Protein 4WCG (pdb70)

Organism: Cyprinid herpesvirus 3 (NCBI:txid180230)

Structure (mmCIF, N/CA/C/O backbone):
data_4WCG
#
_entry.id   4WCG
#
_cell.length_a   44.821
_cell.length_b   44.821
_cell.length_c   140.082
_cell.angle_alpha   90.000
_cell.angle_beta   90.000
_cell.angle_gamma   120.000
#
_symmetry.space_group_name_H-M   'P 32 2 1'
#
loop_
_entity.id
_entity.type
_entity.pdbx_description
1 polymer ORF112
2 polymer "DNA (5'-D(P*CP*GP*CP*GP*CP*G)-3')"
3 non-polymer 'SULFATE ION'
4 water water
#
loop_
_atom_site.group_PDB
_atom_site.id
_atom_site.type_symbol
_atom_site.label_atom_id
_atom_site.label_alt_id
_atom_site.label_comp_id
_atom_site.label_asym_id
_atom_site.label_entity_id
_atom_site.label_seq_id
_atom_site.pdbx_PDB_ins_code
_atom_site.Cartn_x
_atom_site.Cartn_y
_atom_site.Cartn_z
_atom_site.occupancy
_atom_site.B_iso_or_equiv
_atom_site.au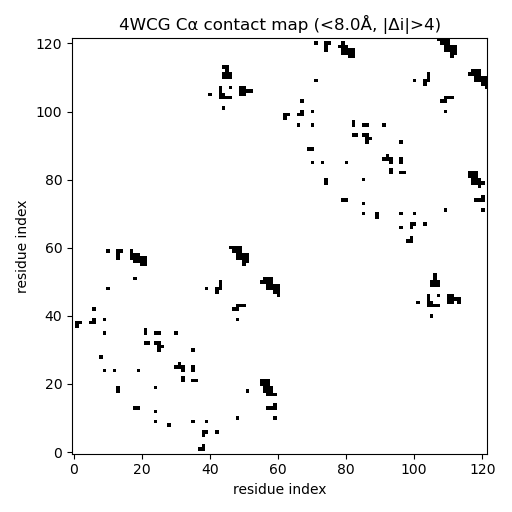th_seq_id
_atom_site.auth_comp_id
_atom_site.auth_asym_id
_atom_site.auth_atom_id
_atom_site.pdbx_PDB_model_num
ATOM 1 N N . PRO A 1 37 ? -6.847 0.897 0.025 1.00 50.19 217 PRO A N 1
ATOM 2 C CA . PRO A 1 37 ? -6.122 1.611 -1.031 1.00 49.14 217 PRO A CA 1
ATOM 3 C C . PRO A 1 37 ? -6.307 0.943 -2.393 1.00 47.81 217 PRO A C 1
ATOM 4 O O . PRO A 1 37 ? -6.981 -0.086 -2.484 1.00 45.01 217 PRO A O 1
ATOM 8 N N . ILE A 1 38 ? -5.724 1.531 -3.436 1.00 37.98 218 ILE A N 1
ATOM 9 C CA . ILE A 1 38 ? -5.714 0.916 -4.764 1.00 34.96 218 ILE A CA 1
ATOM 10 C C . ILE A 1 38 ? -4.305 0.461 -5.126 1.00 37.30 218 ILE A C 1
ATOM 11 O O . ILE A 1 38 ? -3.366 1.255 -5.123 1.00 40.77 218 ILE A O 1
ATOM 16 N N . SER A 1 39 ? -4.169 -0.826 -5.422 1.00 33.57 219 SER A N 1
ATOM 17 C CA . SER A 1 39 ? -2.904 -1.391 -5.870 1.00 36.24 219 SER A CA 1
ATOM 18 C C . SER A 1 39 ? -2.910 -1.572 -7.381 1.00 31.28 219 SER A C 1
ATOM 19 O O . SER A 1 39 ? -3.792 -2.239 -7.928 1.00 30.88 219 SER A O 1
ATOM 22 N N . GLU A 1 40 ? -1.928 -0.989 -8.064 1.00 33.65 220 GLU A N 1
ATOM 23 C CA . GLU A 1 40 ? -1.837 -1.186 -9.504 1.00 34.10 220 GLU A CA 1
ATOM 24 C C . GLU A 1 40 ? -1.489 -2.642 -9.798 1.00 32.13 220 GLU A C 1
ATOM 25 O O . GLU A 1 40 ? -1.919 -3.199 -10.807 1.00 32.71 220 GLU A O 1
ATOM 31 N N . GLU A 1 41 ? -0.725 -3.261 -8.902 1.00 35.13 221 GLU A N 1
ATOM 32 C CA . GLU A 1 41 ? -0.434 -4.684 -9.014 1.00 36.15 221 GLU A CA 1
ATOM 33 C C . GLU A 1 41 ? -1.727 -5.507 -9.011 1.00 37.67 221 GLU A C 1
ATOM 34 O O . GLU A 1 41 ? -1.878 -6.437 -9.801 1.00 33.84 221 GLU A O 1
ATOM 40 N N . MET A 1 42 ? -2.657 -5.156 -8.125 1.00 33.46 222 MET A N 1
ATOM 41 C CA . MET A 1 42 ? -3.959 -5.826 -8.078 1.00 31.21 222 MET A CA 1
ATOM 42 C C . MET A 1 42 ? -4.751 -5.578 -9.365 1.00 27.92 222 MET A C 1
ATOM 43 O O . MET A 1 42 ? -5.391 -6.484 -9.904 1.00 25.40 222 MET A O 1
ATOM 48 N N . ASN A 1 43 ? -4.699 -4.348 -9.861 1.00 26.07 223 ASN A N 1
ATOM 49 C CA . ASN A 1 43 ? -5.374 -4.017 -11.116 1.00 21.92 223 ASN A CA 1
ATOM 50 C C . ASN A 1 43 ? -4.939 -4.936 -12.246 1.00 26.89 223 ASN A C 1
ATOM 51 O O . ASN A 1 43 ? -5.760 -5.480 -12.978 1.00 24.63 223 ASN A O 1
ATOM 56 N N . LEU A 1 44 ? -3.630 -5.122 -12.374 1.00 27.36 224 LEU A N 1
ATOM 57 C CA . LEU A 1 44 ? -3.094 -5.945 -13.445 1.00 26.41 224 LEU A CA 1
ATOM 58 C C . LEU A 1 44 ? -3.525 -7.405 -13.310 1.00 25.72 224 LEU A C 1
ATOM 59 O O . LEU A 1 44 ? -3.798 -8.067 -14.306 1.00 26.72 224 LEU A O 1
ATOM 64 N N . LYS A 1 45 ? -3.608 -7.904 -12.082 1.00 28.47 225 LYS A N 1
ATOM 65 C CA . LYS A 1 45 ? -4.038 -9.282 -11.871 1.00 28.42 225 LYS A CA 1
ATOM 66 C C . LYS A 1 45 ? -5.509 -9.465 -12.267 1.00 24.14 225 LYS A C 1
ATOM 67 O O . LYS A 1 45 ? -5.892 -10.483 -12.838 1.00 26.71 225 LYS A O 1
ATOM 73 N N . ILE A 1 46 ? -6.330 -8.476 -11.945 1.00 23.89 226 ILE A N 1
ATOM 74 C CA . ILE A 1 46 ? -7.747 -8.530 -12.293 1.00 24.49 226 ILE A CA 1
ATOM 75 C C . ILE A 1 46 ? -7.929 -8.467 -13.811 1.00 25.57 226 ILE A C 1
ATOM 76 O O . ILE A 1 46 ? -8.715 -9.215 -14.388 1.00 25.17 226 ILE A O 1
ATOM 81 N N . LEU A 1 47 ? -7.181 -7.580 -14.456 1.00 22.80 227 LEU A N 1
ATOM 82 C CA . LEU A 1 47 ? -7.236 -7.45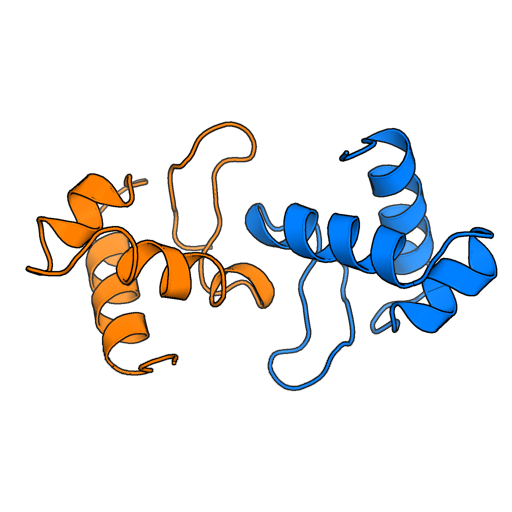9 -15.909 1.00 21.87 227 LEU A CA 1
ATOM 83 C C . LEU A 1 47 ? -6.801 -8.770 -16.555 1.00 27.16 227 LEU A C 1
ATOM 84 O O . LEU A 1 47 ? -7.347 -9.191 -17.581 1.00 27.52 227 LEU A O 1
ATOM 89 N N . ALA A 1 48 ? -5.807 -9.423 -15.963 1.00 25.77 228 ALA A N 1
ATOM 90 C CA . ALA A 1 48 ? -5.354 -10.683 -16.514 1.00 28.63 228 ALA A CA 1
ATOM 91 C C . ALA A 1 48 ? -6.428 -11.759 -16.437 1.00 27.63 228 ALA A C 1
ATOM 92 O O . ALA A 1 48 ? -6.588 -12.539 -17.371 1.00 30.45 228 ALA A O 1
ATOM 94 N N . TYR A 1 49 ? -7.148 -11.815 -15.318 1.00 25.96 229 TYR A N 1
ATOM 95 C CA . TYR A 1 49 ? -8.236 -12.774 -15.192 1.00 28.11 229 TYR A CA 1
ATOM 96 C C . TYR A 1 49 ? -9.279 -12.504 -16.277 1.00 26.83 229 TYR A C 1
ATOM 97 O O . TYR A 1 49 ? -9.738 -13.422 -16.953 1.00 28.50 229 TYR A O 1
ATOM 106 N N . LEU A 1 50 ? -9.635 -11.240 -16.455 1.00 26.98 230 LEU A N 1
ATOM 107 C CA . LEU A 1 50 ? -10.683 -10.885 -17.407 1.00 28.86 230 LEU A CA 1
ATOM 108 C C . LEU A 1 50 ? -10.290 -11.205 -18.839 1.00 30.18 230 LEU A C 1
ATOM 109 O O . LEU A 1 50 ? -11.146 -11.524 -19.668 1.00 33.49 230 LEU A O 1
ATOM 114 N N . GLY A 1 51 ? -8.990 -11.142 -19.118 1.00 31.50 231 GLY A N 1
ATOM 115 C CA . GLY A 1 51 ? -8.476 -11.476 -20.433 1.00 34.41 231 GLY A CA 1
ATOM 116 C C . GLY A 1 51 ? -8.680 -12.944 -20.736 1.00 35.92 231 GLY A C 1
ATOM 117 O O . GLY A 1 51 ? -8.665 -13.360 -21.896 1.00 47.70 231 GLY A O 1
ATOM 118 N N . THR A 1 52 ? -8.871 -13.733 -19.683 1.00 38.78 232 THR A N 1
ATOM 119 C CA . THR A 1 52 ? -9.053 -15.170 -19.815 1.00 45.87 232 THR A CA 1
ATOM 120 C C . THR A 1 52 ? -10.537 -15.542 -19.835 1.00 39.26 232 THR A C 1
ATOM 121 O O . THR A 1 52 ? -10.936 -16.519 -20.473 1.00 41.91 232 THR A O 1
ATOM 125 N N . LYS A 1 53 ? -11.345 -14.747 -19.151 1.00 35.06 233 LYS A N 1
ATOM 126 C CA . LYS A 1 53 ? -12.776 -14.999 -19.024 1.00 33.81 233 LYS A CA 1
ATOM 127 C C . LYS A 1 53 ? -13.578 -13.706 -18.984 1.00 34.26 233 LYS A C 1
ATOM 128 O O . LYS A 1 53 ? -13.708 -13.081 -17.931 1.00 41.90 233 LYS A O 1
ATOM 130 N N . GLN A 1 54 ? -14.113 -13.310 -20.134 1.00 36.56 234 GLN A N 1
ATOM 131 C CA . GLN A 1 54 ? -15.005 -12.152 -20.220 1.00 31.44 234 GLN A CA 1
ATOM 132 C C . GLN A 1 54 ? -16.308 -12.421 -19.488 1.00 27.91 234 GLN A C 1
ATOM 133 O O . GLN A 1 54 ? -16.784 -13.557 -19.446 1.00 33.85 234 GLN A O 1
ATOM 139 N N . GLY A 1 55 ? -16.901 -11.391 -18.906 1.00 25.32 235 GLY A N 1
ATOM 140 C CA . GLY A 1 55 ? -18.201 -11.562 -18.307 1.00 25.43 235 GLY A CA 1
ATOM 141 C C . GLY A 1 55 ? -18.130 -12.198 -16.925 1.00 31.37 235 GLY A C 1
ATOM 142 O O . GLY A 1 55 ? -19.030 -12.939 -16.530 1.00 34.52 235 GLY A O 1
ATOM 143 N N . ALA A 1 56 ? -17.072 -11.886 -16.182 1.00 26.02 236 ALA A N 1
ATOM 144 C CA . ALA A 1 56 ? -16.826 -12.527 -14.894 1.00 24.53 236 ALA A CA 1
ATOM 145 C C . ALA A 1 56 ? -17.459 -11.756 -13.745 1.00 23.27 236 ALA A C 1
ATOM 146 O O . ALA A 1 56 ? -17.653 -10.548 -13.822 1.00 22.53 236 ALA A O 1
ATOM 148 N N . LYS A 1 57 ? -17.778 -12.484 -12.678 1.00 25.07 237 LYS A N 1
ATOM 149 C CA . LYS A 1 57 ? -18.239 -11.859 -11.451 1.00 23.10 237 LYS A CA 1
ATOM 150 C C . LYS A 1 57 ? -17.089 -11.676 -10.474 1.00 23.78 237 LYS A C 1
ATOM 151 O O . LYS A 1 57 ? -16.133 -12.449 -10.486 1.00 24.72 237 LYS A O 1
ATOM 157 N N . ALA A 1 58 ? -17.189 -10.655 -9.626 1.00 21.60 238 ALA A N 1
ATOM 158 C CA . ALA A 1 58 ? -16.149 -10.377 -8.638 1.00 21.21 238 ALA A CA 1
ATOM 159 C C . ALA A 1 58 ? -15.862 -11.558 -7.712 1.00 26.31 238 ALA A C 1
ATOM 160 O O . ALA A 1 58 ? -14.705 -11.781 -7.339 1.00 24.33 238 ALA A O 1
ATOM 162 N N . VAL A 1 59 ? -16.896 -12.299 -7.322 1.00 23.41 239 VAL A N 1
ATOM 163 C CA . VAL A 1 59 ? -16.688 -13.402 -6.381 1.00 25.62 239 VAL A CA 1
ATOM 164 C C . VAL A 1 59 ? -15.742 -14.432 -6.982 1.00 30.09 239 VAL A C 1
ATOM 165 O O . VAL A 1 59 ? -14.952 -15.051 -6.271 1.00 30.40 239 VAL A O 1
ATOM 169 N N . HIS A 1 60 ? -15.795 -14.598 -8.297 1.00 26.54 240 HIS A N 1
ATOM 170 C CA . HIS A 1 60 ? -14.978 -15.612 -8.945 1.00 28.64 240 HIS A CA 1
ATOM 171 C C . HIS A 1 60 ? -13.562 -15.106 -9.163 1.00 27.14 240 HIS A C 1
ATOM 172 O O . HIS A 1 60 ? -12.598 -15.857 -9.025 1.00 30.66 240 HIS A O 1
ATOM 179 N N . ILE A 1 61 ? -13.432 -13.820 -9.463 1.00 24.93 241 ILE A N 1
ATOM 180 C CA . ILE A 1 61 ? -12.112 -13.217 -9.546 1.00 25.74 241 ILE A CA 1
ATOM 181 C C . ILE A 1 61 ? -11.414 -13.276 -8.186 1.00 25.10 241 ILE A C 1
ATOM 182 O O . ILE A 1 61 ? -10.246 -13.652 -8.086 1.00 26.15 241 ILE A O 1
ATOM 187 N N . ALA A 1 62 ? -12.140 -12.921 -7.131 1.00 24.64 242 ALA A N 1
ATOM 188 C CA . ALA A 1 62 ? -11.606 -12.971 -5.777 1.00 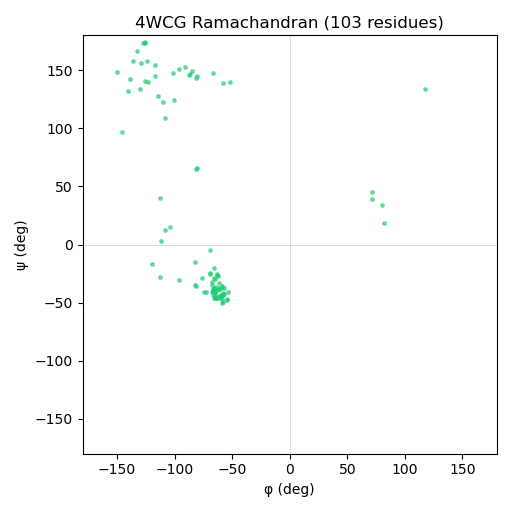25.39 242 ALA A CA 1
ATOM 189 C C . ALA A 1 62 ? -11.147 -14.379 -5.380 1.00 27.81 242 ALA A C 1
ATOM 190 O O . ALA A 1 62 ? -10.076 -14.549 -4.784 1.00 31.32 242 ALA A O 1
ATOM 192 N N . GLN A 1 63 ? -11.950 -15.389 -5.706 1.00 28.43 243 GLN A N 1
ATOM 193 C CA . GLN A 1 63 ? -11.586 -16.761 -5.395 1.00 30.76 243 GLN A CA 1
ATOM 194 C C . GLN A 1 63 ? -10.273 -17.121 -6.076 1.00 31.46 243 GLN A C 1
ATOM 195 O O . GLN A 1 63 ? -9.397 -17.726 -5.465 1.00 33.00 243 GLN A O 1
ATOM 201 N N . SER A 1 64 ? -10.135 -16.731 -7.338 1.00 30.64 244 SER A N 1
ATOM 202 C CA . SER A 1 64 ? -8.960 -17.101 -8.118 1.00 31.89 244 SER A CA 1
ATOM 203 C C . SER A 1 64 ? -7.700 -16.431 -7.589 1.00 31.59 244 SER A C 1
ATOM 204 O O . SER A 1 64 ? -6.640 -17.059 -7.520 1.00 33.39 244 SER A O 1
ATOM 207 N N . LEU A 1 65 ? -7.813 -15.160 -7.216 1.00 32.73 245 LEU A N 1
ATOM 208 C CA . LEU A 1 65 ? -6.652 -14.397 -6.761 1.00 33.14 245 LEU A CA 1
ATOM 209 C C . LEU A 1 65 ? -6.305 -14.643 -5.298 1.00 33.90 245 LEU A C 1
ATOM 210 O O . LEU A 1 65 ? -5.211 -14.295 -4.858 1.00 36.70 245 LEU A O 1
ATOM 215 N N . GLY A 1 66 ? -7.231 -15.232 -4.547 1.00 32.88 246 GLY A N 1
ATOM 216 C CA . GLY A 1 66 ? -7.081 -15.317 -3.103 1.00 35.43 246 GLY A CA 1
ATOM 217 C C . GLY A 1 66 ? -7.263 -13.948 -2.458 1.00 33.47 246 GLY A C 1
ATOM 218 O O . GLY A 1 66 ? -6.489 -13.534 -1.593 1.00 36.77 246 GLY A O 1
ATOM 219 N N . ALA A 1 67 ? -8.294 -13.227 -2.878 1.00 32.73 247 ALA A N 1
ATOM 220 C CA . ALA A 1 67 ? -8.557 -11.911 -2.319 1.00 30.51 247 ALA A CA 1
ATOM 221 C C . ALA A 1 67 ? -9.987 -11.831 -1.795 1.00 29.01 247 ALA A C 1
ATOM 222 O O . ALA A 1 67 ? -10.774 -12.761 -1.959 1.00 35.01 247 ALA A O 1
ATOM 224 N N . GLN A 1 68 ? -10.306 -10.722 -1.149 1.00 27.36 248 GLN A N 1
ATOM 225 C CA . GLN A 1 68 ? -11.666 -10.462 -0.708 1.00 27.59 248 GLN A CA 1
ATOM 226 C C . GLN A 1 68 ? -12.488 -9.931 -1.860 1.00 29.05 248 GLN A C 1
ATOM 227 O O . GLN A 1 68 ? -11.989 -9.172 -2.687 1.00 24.51 248 GLN A O 1
ATOM 233 N N . ARG A 1 69 ? -13.749 -10.330 -1.900 1.00 29.10 249 ARG A N 1
ATOM 234 C CA . ARG A 1 69 ? -14.691 -9.795 -2.878 1.00 25.07 249 ARG A CA 1
ATOM 235 C C . ARG A 1 69 ? -14.740 -8.264 -2.841 1.00 22.91 249 ARG A C 1
ATOM 236 O O . ARG A 1 69 ? -14.767 -7.611 -3.881 1.00 22.35 249 ARG A O 1
ATOM 244 N N . SER A 1 70 ? -14.722 -7.695 -1.638 1.00 24.09 250 SER A N 1
ATOM 245 C CA . SER A 1 70 ? -14.802 -6.235 -1.525 1.00 22.89 250 SER A CA 1
ATOM 246 C C . SER A 1 70 ? -13.568 -5.566 -2.139 1.00 21.86 250 SER A C 1
ATOM 247 O O . SER A 1 70 ? -13.685 -4.523 -2.769 1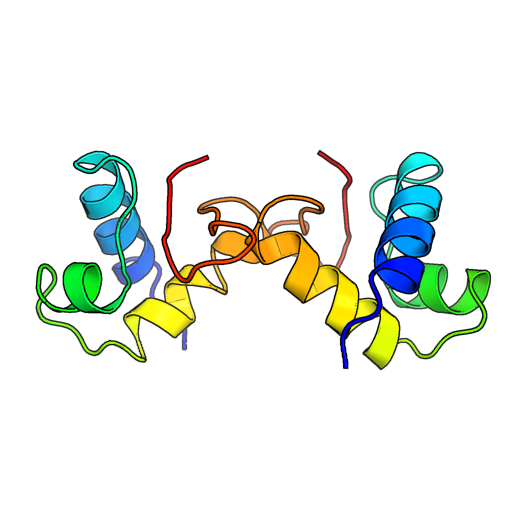.00 21.69 250 SER A O 1
ATOM 250 N N . GLU A 1 71 ? -12.391 -6.167 -1.950 1.00 23.32 251 GLU A N 1
ATOM 251 C CA . GLU A 1 71 ? -11.166 -5.620 -2.525 1.00 23.18 251 GLU A CA 1
ATOM 252 C C . GLU A 1 71 ? -11.186 -5.670 -4.042 1.00 23.31 251 GLU A C 1
ATOM 253 O O . GLU A 1 71 ? -10.843 -4.704 -4.714 1.00 21.34 251 GLU A O 1
ATOM 259 N N . VAL A 1 72 ? -11.592 -6.811 -4.584 1.00 23.70 252 VAL A N 1
ATOM 260 C CA . VAL A 1 72 ? -11.711 -6.935 -6.027 1.00 19.59 252 VAL A CA 1
ATOM 261 C C . VAL A 1 72 ? -12.710 -5.903 -6.582 1.00 20.60 252 VAL A C 1
ATOM 262 O O . VAL A 1 72 ? -12.431 -5.227 -7.584 1.00 18.77 252 VAL A O 1
ATOM 266 N N . ASN A 1 73 ? -13.852 -5.743 -5.926 1.00 17.62 253 ASN A N 1
ATOM 267 C CA . ASN A 1 73 ? -14.837 -4.779 -6.407 1.00 16.32 253 ASN A CA 1
ATOM 268 C C . ASN A 1 73 ? -14.306 -3.353 -6.294 1.00 18.12 253 ASN A C 1
ATOM 269 O O . ASN A 1 73 ? -14.576 -2.532 -7.169 1.00 19.07 253 ASN A O 1
ATOM 274 N N . ARG A 1 74 ? -13.558 -3.041 -5.234 1.00 16.77 254 ARG A N 1
ATOM 275 C CA . ARG A 1 74 ? -13.014 -1.691 -5.114 1.00 17.67 254 ARG A CA 1
ATOM 276 C C . ARG A 1 74 ? -12.147 -1.388 -6.340 1.00 20.01 254 ARG A C 1
ATOM 277 O O . ARG A 1 74 ? -12.219 -0.283 -6.925 1.00 20.70 254 ARG A O 1
ATOM 285 N N . HIS A 1 75 ? -11.336 -2.367 -6.730 1.00 18.73 255 HIS A N 1
ATOM 286 C CA . HIS A 1 75 ? -10.449 -2.153 -7.870 1.00 18.65 255 HIS A CA 1
ATOM 287 C C . HIS A 1 75 ? -11.205 -2.144 -9.205 1.00 19.25 255 HIS A C 1
ATOM 288 O O . HIS A 1 75 ? -10.908 -1.317 -10.070 1.00 19.09 255 HIS A O 1
ATOM 295 N N . LEU A 1 76 ? -12.181 -3.038 -9.377 1.00 17.81 256 LEU A N 1
ATOM 296 C CA . LEU A 1 76 ? -12.984 -3.054 -10.609 1.00 16.26 256 LEU A CA 1
ATOM 297 C C . LEU A 1 76 ? -13.674 -1.718 -10.832 1.00 17.52 256 LEU A C 1
ATOM 298 O O . LEU A 1 76 ? -13.625 -1.136 -11.924 1.00 18.09 256 LEU A O 1
ATOM 303 N N . TYR A 1 77 ? -14.340 -1.217 -9.798 1.00 16.96 257 TYR A N 1
ATOM 304 C CA . TYR A 1 77 ? -15.068 0.027 -9.974 1.00 17.21 257 TYR A CA 1
ATOM 305 C C . TYR A 1 77 ? -14.129 1.204 -10.244 1.00 19.06 257 TYR A C 1
ATOM 306 O O . TYR A 1 77 ? -14.444 2.064 -11.057 1.00 19.94 257 TYR A O 1
ATOM 315 N N . ARG A 1 78 ? -12.976 1.260 -9.585 1.00 17.83 258 ARG A N 1
ATOM 316 C CA . ARG A 1 78 ? -12.068 2.351 -9.902 1.00 18.88 258 ARG A CA 1
ATOM 317 C C . ARG A 1 78 ? -11.513 2.229 -11.328 1.00 19.99 258 ARG A C 1
ATOM 318 O O . ARG A 1 78 ? -11.371 3.246 -12.017 1.00 21.26 258 ARG A O 1
ATOM 326 N N . MET A 1 79 ? -11.216 1.003 -11.775 1.00 19.67 259 MET A N 1
ATOM 327 C CA . MET A 1 79 ? -10.755 0.819 -13.166 1.00 19.13 259 MET A CA 1
ATOM 328 C C . MET A 1 79 ? -11.839 1.170 -14.178 1.00 19.97 259 MET A C 1
ATOM 329 O O . MET A 1 79 ? -11.531 1.595 -15.301 1.00 23.35 259 MET A O 1
ATOM 334 N N . SER A 1 80 ? -13.101 1.007 -13.800 1.00 18.73 260 SER A N 1
ATOM 335 C CA . SER A 1 80 ? -14.175 1.295 -14.735 1.00 17.99 260 SER A CA 1
ATOM 336 C C . SER A 1 80 ? -14.265 2.805 -15.000 1.00 19.54 260 SER A C 1
ATOM 337 O O . SER A 1 80 ? -14.746 3.225 -16.047 1.00 20.52 260 SER A O 1
ATOM 340 N N . GLU A 1 81 ? -13.802 3.635 -14.064 1.00 19.00 261 GLU A N 1
ATOM 341 C CA . GLU A 1 81 ? -13.871 5.081 -14.240 1.00 21.76 261 GLU A CA 1
ATOM 342 C C . GLU A 1 81 ? -13.131 5.540 -15.483 1.00 23.03 261 GLU A C 1
ATOM 343 O O . GLU A 1 81 ? -13.631 6.384 -16.212 1.00 24.15 261 GLU A O 1
ATOM 349 N N . ASP A 1 82 ? -11.937 4.987 -15.717 1.00 23.00 262 ASP A N 1
ATOM 350 C CA . ASP A 1 82 ? -11.162 5.406 -16.878 1.00 26.93 262 ASP A CA 1
ATOM 351 C C . ASP A 1 82 ? -11.198 4.383 -17.997 1.00 26.47 262 ASP A C 1
ATOM 352 O O . ASP A 1 82 ? -10.402 4.455 -18.934 1.00 32.98 262 ASP A O 1
ATOM 357 N N . GLY A 1 83 ? -12.130 3.443 -17.911 1.00 23.15 263 GLY A N 1
ATOM 358 C CA . GLY A 1 83 ? -12.406 2.547 -19.024 1.00 23.02 263 GLY A CA 1
ATOM 359 C C . GLY A 1 83 ? -11.494 1.347 -19.186 1.00 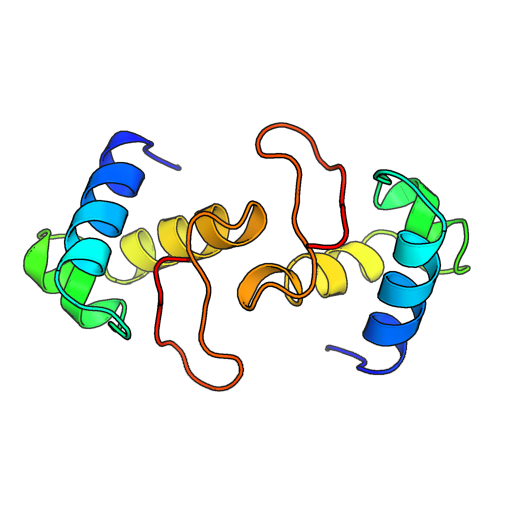24.41 263 GLY A C 1
ATOM 360 O O . GLY A 1 83 ? -11.460 0.731 -20.256 1.00 28.47 263 GLY A O 1
ATOM 361 N N . ARG A 1 84 ? -10.769 0.990 -18.133 1.00 20.77 264 ARG A N 1
ATOM 362 C CA . ARG A 1 84 ? -9.909 -0.194 -18.198 1.00 20.45 264 ARG A CA 1
ATOM 363 C C . ARG A 1 84 ? -10.702 -1.496 -18.095 1.00 20.28 264 ARG A C 1
ATOM 364 O O . ARG A 1 84 ? -10.265 -2.544 -18.585 1.00 23.61 264 ARG A O 1
ATOM 372 N N . VAL A 1 85 ? -11.835 -1.431 -17.395 1.00 19.87 265 VAL A N 1
ATOM 373 C CA . VAL A 1 85 ? -12.832 -2.497 -17.394 1.00 18.52 265 VAL A CA 1
ATOM 374 C C . VAL A 1 85 ? -14.195 -1.850 -17.619 1.00 19.67 265 VAL A C 1
ATOM 375 O O . VAL A 1 85 ? -14.349 -0.625 -17.497 1.00 20.87 265 VAL A O 1
ATOM 379 N N . ARG A 1 86 ? -15.192 -2.665 -17.922 1.00 20.61 266 ARG A N 1
ATOM 380 C CA . ARG A 1 86 ? -16.532 -2.157 -18.155 1.00 21.00 266 ARG A CA 1
ATOM 381 C C . ARG A 1 86 ? -17.535 -3.120 -17.543 1.00 21.21 266 ARG A C 1
ATOM 382 O O . ARG A 1 86 ? -17.449 -4.339 -17.758 1.00 21.83 266 ARG A O 1
ATOM 390 N N . LYS A 1 87 ? -18.488 -2.586 -16.791 1.00 19.75 267 LYS A N 1
ATOM 391 C CA . LYS A 1 87 ? -19.527 -3.403 -16.194 1.00 19.58 267 LYS A CA 1
ATOM 392 C C . LYS A 1 87 ? -20.685 -3.574 -17.166 1.00 22.94 267 LYS A C 1
ATOM 393 O O . LYS A 1 87 ? -20.983 -2.670 -17.947 1.00 23.73 267 LYS A O 1
ATOM 399 N N . HIS A 1 88 ? -21.327 -4.737 -17.114 1.00 19.44 268 HIS A N 1
ATOM 400 C CA . HIS A 1 88 ? -22.630 -4.951 -17.724 1.00 20.04 268 HIS A CA 1
ATOM 401 C C . HIS A 1 88 ? -23.624 -3.885 -17.276 1.00 24.05 268 HIS A C 1
ATOM 402 O O . HIS A 1 88 ? -23.647 -3.513 -16.112 1.00 24.92 268 HIS A O 1
ATOM 409 N N . PRO A 1 89 ? -24.456 -3.399 -18.201 1.00 27.33 269 PRO A N 1
ATOM 410 C CA . PRO A 1 89 ? -25.359 -2.301 -17.832 1.00 28.18 269 PRO A CA 1
ATOM 411 C C . PRO A 1 89 ? -26.377 -2.654 -16.735 1.00 33.25 269 PRO A C 1
ATOM 412 O O . PRO A 1 89 ? -26.814 -1.748 -16.020 1.00 36.46 269 PRO A O 1
ATOM 416 N N . GLN A 1 90 ? -26.730 -3.929 -16.581 1.00 25.70 270 GLN A N 1
ATOM 417 C CA . GLN A 1 90 ? -27.769 -4.338 -15.628 1.00 28.88 270 GLN A CA 1
ATOM 418 C C . GLN A 1 90 ? -27.291 -5.297 -14.527 1.00 34.67 270 GLN A C 1
ATOM 419 O O . GLN A 1 90 ? -27.974 -5.480 -13.522 1.00 40.33 270 GLN A O 1
ATOM 421 N N . HIS A 1 91 ? -26.139 -5.925 -14.725 1.00 27.55 271 HIS A N 1
ATOM 422 C CA . HIS A 1 91 ? -25.680 -6.989 -13.822 1.00 26.78 271 HIS A CA 1
ATOM 423 C C . HIS A 1 91 ? -24.259 -6.732 -13.364 1.00 22.13 271 HIS A C 1
ATOM 424 O O . HIS A 1 91 ? -23.524 -6.031 -14.038 1.00 22.46 271 HIS A O 1
ATOM 431 N N . PRO A 1 92 ? -23.863 -7.301 -12.211 1.00 22.38 272 PRO A N 1
ATOM 432 C CA . PRO A 1 92 ? -22.488 -7.163 -11.724 1.00 22.35 272 PRO A CA 1
ATOM 433 C C . PRO A 1 92 ? -21.578 -8.165 -12.414 1.00 21.18 272 PRO A C 1
ATOM 434 O O . PRO A 1 92 ? -21.012 -9.074 -11.805 1.00 22.59 272 PRO A O 1
ATOM 438 N N . VAL A 1 93 ? -21.449 -7.970 -13.715 1.00 19.30 273 VAL A N 1
ATOM 439 C CA . VAL A 1 93 ? -20.630 -8.823 -14.564 1.00 21.96 273 VAL A CA 1
ATOM 440 C C . VAL A 1 93 ? -19.659 -7.910 -15.315 1.00 20.81 273 VAL A C 1
ATOM 441 O O . VAL A 1 93 ? -20.038 -6.807 -15.716 1.00 21.46 273 VAL A O 1
ATOM 445 N N . TRP A 1 94 ? -18.411 -8.342 -15.489 1.00 18.88 274 TRP A N 1
ATOM 446 C CA . TRP A 1 94 ? -17.345 -7.434 -15.922 1.00 19.18 274 TRP A CA 1
ATOM 447 C C . TRP A 1 94 ? -16.652 -7.881 -17.205 1.00 21.09 274 TRP A C 1
ATOM 448 O O . TRP A 1 94 ? -16.366 -9.073 -17.418 1.00 19.67 274 TRP A O 1
ATOM 459 N N . TYR A 1 95 ? -16.371 -6.890 -18.044 1.00 20.15 275 TYR A N 1
ATOM 460 C CA . TYR A 1 95 ? -15.744 -7.106 -19.331 1.00 19.09 275 TYR A CA 1
ATOM 461 C C . TYR A 1 95 ? -14.464 -6.306 -19.483 1.00 18.94 275 TYR A C 1
ATOM 462 O O . TYR A 1 95 ? -14.260 -5.274 -18.853 1.00 18.99 275 TYR A O 1
ATOM 471 N N . LEU A 1 96 ? -13.629 -6.780 -20.390 1.00 24.04 276 LEU A N 1
ATOM 472 C CA . LEU A 1 96 ? -12.403 -6.102 -20.736 1.00 25.75 276 LEU A CA 1
ATOM 473 C C . LEU A 1 96 ? -12.557 -5.495 -22.127 1.00 32.61 276 LEU A C 1
ATOM 474 O O . LEU A 1 96 ? -12.590 -6.242 -23.104 1.00 37.13 276 LEU A O 1
ATOM 479 N N . PRO A 1 97 ? -12.653 -4.156 -22.228 1.00 26.00 277 PRO A N 1
ATOM 480 C CA . PRO A 1 97 ? -12.780 -3.489 -23.538 1.00 33.97 277 PRO A CA 1
ATOM 481 C C . PRO A 1 97 ? -11.585 -3.749 -24.450 1.00 35.29 277 PRO A C 1
ATOM 482 O O . PRO A 1 97 ? -10.486 -3.868 -23.907 1.00 37.00 277 PRO A O 1
ATOM 486 N N . PRO B 1 37 ? -30.423 9.236 -5.481 1.00 44.29 217 PRO B N 1
ATOM 487 C CA . PRO B 1 37 ? -30.779 8.329 -6.578 1.00 41.22 217 PRO B CA 1
ATOM 488 C C . PRO B 1 37 ? -30.185 8.764 -7.914 1.00 38.22 217 PRO B C 1
ATOM 489 O O . PRO B 1 37 ? -29.424 9.737 -7.974 1.00 35.32 217 PRO B O 1
ATOM 493 N N . ILE B 1 38 ? -30.533 8.044 -8.977 1.00 31.05 218 ILE B N 1
ATOM 494 C CA . ILE B 1 38 ? -30.032 8.370 -10.302 1.00 28.72 218 ILE B CA 1
ATOM 495 C C . ILE B 1 38 ? -31.186 8.804 -11.186 1.00 29.45 218 ILE B C 1
ATOM 496 O O . ILE B 1 38 ? -32.212 8.121 -11.268 1.00 32.03 218 ILE B O 1
ATOM 501 N N . SER B 1 39 ? -31.022 9.964 -11.809 1.00 23.95 219 SER B N 1
ATOM 502 C CA . SER B 1 39 ? -31.985 10.490 -12.765 1.00 23.43 219 SER B CA 1
ATOM 503 C C . SER B 1 39 ? -31.456 10.237 -14.166 1.00 24.87 219 SER B C 1
ATOM 504 O O . SER B 1 39 ? -30.363 10.700 -14.518 1.00 23.53 219 SER B O 1
ATOM 507 N N A GLU B 1 40 ? -32.216 9.505 -14.973 0.46 23.75 220 GLU B N 1
ATOM 508 N N B GLU B 1 40 ? -32.212 9.506 -14.975 0.54 23.68 220 GLU B N 1
ATOM 509 C CA A GLU B 1 40 ? -31.802 9.281 -16.354 0.46 24.02 220 GLU B CA 1
ATOM 510 C CA B GLU B 1 40 ? -31.779 9.293 -16.350 0.54 23.16 220 GLU B CA 1
ATOM 511 C C A GLU B 1 40 ? -31.851 10.583 -17.146 0.46 25.17 220 GLU B C 1
ATOM 512 C C B GLU B 1 40 ? -31.802 10.615 -17.107 0.54 24.56 220 GLU B C 1
ATOM 513 O O A GLU B 1 40 ? -31.111 10.753 -18.118 0.46 25.63 220 GLU B O 1
ATOM 514 O O B GLU B 1 40 ? -30.991 10.839 -18.007 0.54 22.97 220 GLU B O 1
ATOM 525 N N . GLU B 1 41 ? -32.714 11.505 -16.735 1.00 26.29 221 GLU B N 1
ATOM 526 C CA . GLU B 1 41 ? -32.767 12.803 -17.388 1.00 23.66 221 GLU B CA 1
ATOM 527 C C . GLU B 1 41 ? -31.504 13.608 -17.063 1.00 26.46 221 GLU B C 1
ATOM 528 O O . GLU B 1 41 ? -30.974 14.313 -17.924 1.00 24.92 221 GLU B O 1
ATOM 534 N N . MET B 1 42 ? -30.991 13.477 -15.839 1.00 23.37 222 MET B N 1
ATOM 535 C CA . MET B 1 42 ? -29.737 14.139 -15.490 1.00 21.06 222 MET B CA 1
ATOM 536 C C . MET B 1 42 ? -28.601 13.528 -16.294 1.00 21.34 222 MET B C 1
ATOM 537 O O . MET B 1 42 ? -27.718 14.238 -16.785 1.00 21.02 222 MET B O 1
ATOM 542 N N . ASN B 1 43 ? -28.624 12.208 -16.453 1.00 20.47 223 ASN B N 1
ATOM 543 C CA . ASN B 1 43 ? -27.615 11.553 -17.287 1.00 21.00 223 ASN B CA 1
ATOM 544 C C . ASN B 1 43 ? -27.592 12.169 -18.675 1.00 20.23 223 ASN B C 1
ATOM 545 O O . ASN B 1 43 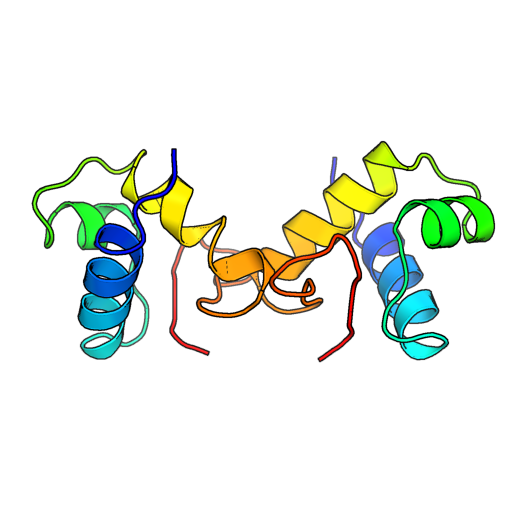? -26.532 12.483 -19.216 1.00 20.57 223 ASN B O 1
ATOM 550 N N . LEU B 1 44 ? -28.768 12.352 -19.261 1.00 20.12 224 LEU B N 1
ATOM 551 C CA . LEU B 1 44 ? -28.830 12.878 -20.622 1.00 19.84 224 LEU B CA 1
ATOM 552 C C . LEU B 1 44 ? -28.366 14.335 -20.705 1.00 22.53 224 LEU B C 1
ATOM 553 O O . LEU B 1 44 ? -27.748 14.732 -21.698 1.00 23.17 224 LEU B O 1
ATOM 558 N N . LYS B 1 45 ? -28.636 15.138 -19.678 1.00 20.82 225 LYS B N 1
ATOM 559 C CA . LYS B 1 45 ? -28.156 16.527 -19.679 1.00 20.16 225 LYS B CA 1
ATOM 560 C C . LYS B 1 45 ? -26.625 16.565 -19.634 1.00 19.45 225 LYS B C 1
ATOM 561 O O . LYS B 1 45 ? -25.981 17.350 -20.335 1.00 22.99 225 LYS B O 1
ATOM 567 N N . ILE B 1 46 ? -26.044 15.709 -18.808 1.00 18.43 226 ILE B N 1
ATOM 568 C CA . ILE B 1 46 ? -24.594 15.620 -18.718 1.00 18.64 226 ILE B CA 1
ATOM 569 C C . ILE B 1 46 ? -23.981 15.133 -20.039 1.00 20.23 226 ILE B C 1
ATOM 570 O O . ILE B 1 46 ? -23.003 15.700 -20.529 1.00 21.25 226 ILE B O 1
ATOM 575 N N . LEU B 1 47 ? -24.549 14.089 -20.634 1.00 18.94 227 LEU B N 1
ATOM 576 C CA . LEU B 1 47 ? -24.033 13.622 -21.919 1.00 20.11 227 LEU B CA 1
ATOM 577 C C . LEU B 1 47 ? -24.119 14.697 -23.003 1.00 21.93 227 LEU B C 1
ATOM 578 O O . LEU B 1 47 ? -23.220 14.818 -23.855 1.00 23.18 227 LEU B O 1
ATOM 583 N N . ALA B 1 48 ? -25.202 15.466 -22.999 1.00 21.75 228 ALA B N 1
ATOM 584 C CA . ALA B 1 48 ? -25.357 16.512 -23.999 1.00 23.40 228 ALA B CA 1
ATOM 585 C C . ALA B 1 48 ? -24.288 17.588 -23.817 1.00 23.27 228 ALA B C 1
ATOM 586 O O . ALA B 1 48 ? -23.737 18.095 -24.793 1.00 23.05 228 ALA B O 1
ATOM 588 N N . TYR B 1 49 ? -23.996 17.933 -22.568 1.00 23.89 229 TYR B N 1
ATOM 589 C CA . TYR B 1 49 ? -22.971 18.938 -22.296 1.00 23.11 229 TYR B CA 1
ATOM 590 C C . TYR B 1 49 ? -21.598 18.443 -22.741 1.00 23.01 229 TYR B C 1
ATOM 591 O O . TYR B 1 49 ? -20.843 19.164 -23.389 1.00 24.13 229 TYR B O 1
ATOM 600 N N . LEU B 1 50 ? -21.270 17.207 -22.393 1.00 21.40 230 LEU B N 1
ATOM 601 C CA . LEU B 1 50 ? -19.977 16.645 -22.769 1.00 21.32 230 LEU B CA 1
ATOM 602 C C . LEU B 1 50 ? -19.822 16.562 -24.279 1.00 24.57 230 LEU B C 1
ATOM 603 O O . LEU B 1 50 ? -18.707 16.610 -24.796 1.00 27.29 230 LEU B O 1
ATOM 608 N N . GLY B 1 51 ? -20.945 16.452 -24.980 1.00 24.25 231 GLY B N 1
ATOM 609 C CA . GLY B 1 51 ? -20.959 16.457 -26.431 1.00 27.05 231 GLY B CA 1
ATOM 610 C C . GLY B 1 51 ? -20.616 17.800 -27.055 1.00 29.26 231 GLY B C 1
ATOM 611 O O . GLY B 1 51 ? -20.513 17.908 -28.279 1.00 34.84 231 GLY B O 1
ATOM 612 N N . THR B 1 52 ? -20.436 18.825 -26.225 1.00 29.97 232 THR B N 1
ATOM 613 C CA . THR B 1 52 ? -20.027 20.135 -26.725 1.00 31.66 232 THR B CA 1
ATOM 614 C C . THR B 1 52 ? -18.611 20.522 -26.288 1.00 30.67 232 THR B C 1
ATOM 615 O O . THR B 1 52 ? -18.143 21.618 -26.613 1.00 35.88 232 THR B O 1
ATOM 619 N N . LYS B 1 53 ? -17.926 19.628 -25.579 1.00 29.60 233 LYS B N 1
ATOM 620 C CA . LYS B 1 53 ? -16.598 19.929 -25.033 1.00 29.14 233 LYS B CA 1
ATOM 621 C C . LYS B 1 53 ? -15.559 18.880 -25.424 1.00 30.67 233 LYS B C 1
ATOM 622 O O . LYS B 1 53 ? -15.896 17.852 -26.012 1.00 35.91 233 LYS B O 1
ATOM 628 N N . GLN B 1 54 ? -14.296 19.144 -25.092 1.00 27.19 234 GLN B N 1
ATOM 629 C CA . GLN B 1 54 ? -13.223 18.165 -25.287 1.00 33.53 234 GLN B CA 1
ATOM 630 C C . GLN B 1 54 ? -12.661 17.657 -23.968 1.00 42.22 234 GLN B C 1
ATOM 631 O O . GLN B 1 54 ? -11.455 17.465 -23.838 1.00 55.45 234 GLN B O 1
ATOM 637 N N . GLY B 1 55 ? -13.530 17.434 -22.999 1.00 34.83 235 GLY B N 1
ATOM 638 C CA . GLY B 1 55 ? -13.093 17.111 -21.647 1.00 27.04 235 GLY B CA 1
ATOM 639 C C . GLY B 1 55 ? -13.591 18.237 -20.758 1.00 26.94 235 GLY B C 1
ATOM 640 O O . GLY B 1 55 ? -13.473 19.412 -21.121 1.00 30.26 235 GLY B O 1
ATOM 641 N N . ALA B 1 56 ? -14.176 17.889 -19.614 1.00 21.21 236 ALA B N 1
ATOM 642 C CA . ALA B 1 56 ? -14.717 18.898 -18.702 1.00 20.17 236 ALA B CA 1
ATOM 643 C C . ALA B 1 56 ? -14.652 18.433 -17.261 1.00 22.99 236 ALA B C 1
ATOM 644 O O . ALA B 1 56 ? -14.791 17.253 -16.979 1.00 21.97 236 ALA B O 1
ATOM 646 N N . LYS B 1 57 ? -14.476 19.389 -16.357 1.00 22.47 237 LYS B N 1
ATOM 647 C CA . LYS B 1 57 ? -14.521 19.127 -14.917 1.00 21.87 237 LYS B CA 1
ATOM 648 C C . LYS B 1 57 ? -15.950 19.169 -14.403 1.00 22.27 237 LYS B C 1
ATOM 649 O O . LYS B 1 57 ? -16.777 19.903 -14.931 1.00 23.10 237 LYS B O 1
ATOM 655 N N . ALA B 1 58 ? -16.254 18.390 -13.365 1.00 21.45 238 ALA B N 1
ATOM 656 C CA . ALA B 1 58 ? -17.613 18.360 -12.823 1.00 22.44 238 ALA B CA 1
ATOM 657 C C . ALA B 1 58 ? -18.071 19.730 -12.356 1.00 27.81 238 ALA B C 1
ATOM 658 O O . ALA B 1 58 ? -19.251 20.058 -12.484 1.00 26.02 238 ALA B O 1
ATOM 660 N N . VAL B 1 59 ? -17.159 20.524 -11.797 1.00 24.13 239 VAL B N 1
ATOM 661 C CA . VAL B 1 59 ? -17.540 21.846 -11.316 1.00 25.84 239 VAL B CA 1
ATOM 662 C C . VAL B 1 59 ? -18.111 22.669 -12.479 1.00 28.74 239 VAL B C 1
ATOM 663 O O . VAL B 1 59 ? -19.085 23.391 -12.300 1.00 30.99 239 VAL B O 1
ATOM 667 N N . HIS B 1 60 ? -17.559 22.502 -13.680 1.00 26.04 240 HIS B N 1
ATOM 668 C CA . HIS B 1 60 ? -18.035 23.285 -14.821 1.00 29.09 240 HIS B CA 1
ATOM 669 C C . HIS B 1 60 ? -19.288 22.679 -15.450 1.00 23.84 240 HIS B C 1
ATOM 670 O O . HIS B 1 60 ? -20.153 23.399 -15.957 1.00 26.16 240 HIS B O 1
ATOM 677 N N . ILE B 1 61 ? -19.372 21.356 -15.445 1.00 22.78 241 ILE B N 1
ATOM 678 C CA . ILE B 1 61 ? -20.611 20.697 -15.855 1.00 22.71 241 ILE B CA 1
ATOM 679 C C . ILE B 1 61 ? -21.750 21.162 -14.947 1.00 21.48 241 ILE B C 1
ATOM 680 O O . ILE B 1 61 ? -22.813 21.533 -15.419 1.00 22.41 241 ILE B O 1
ATOM 685 N N . ALA B 1 62 ? -21.506 21.158 -13.635 1.00 21.77 242 ALA B N 1
ATOM 686 C CA . ALA B 1 62 ? -22.528 21.566 -12.676 1.00 25.84 242 ALA B CA 1
ATOM 687 C C . ALA B 1 62 ? -22.950 23.015 -12.881 1.00 25.22 242 ALA B C 1
ATOM 688 O O . ALA B 1 62 ? -24.145 23.336 -12.881 1.00 28.08 242 ALA B O 1
ATOM 690 N N . GLN B 1 63 ? -21.974 23.901 -13.080 1.00 25.93 243 GLN B N 1
ATOM 691 C CA . GLN B 1 63 ? -22.249 25.308 -13.339 1.00 32.38 243 GLN B CA 1
ATOM 692 C C . GLN B 1 63 ? -23.125 25.473 -14.564 1.00 29.79 243 GLN B C 1
ATOM 693 O O . GLN B 1 63 ? -24.067 26.251 -14.557 1.00 32.35 243 GLN B O 1
ATOM 699 N N A SER B 1 64 ? -22.795 24.738 -15.621 0.43 28.47 244 SER B N 1
ATOM 700 N N B SER B 1 64 ? -22.820 24.724 -15.613 0.57 28.86 244 SER B N 1
ATOM 701 C CA A SER B 1 64 ? -23.501 24.862 -16.892 0.43 29.30 244 SER B CA 1
ATOM 702 C CA B SER B 1 64 ? -23.512 24.905 -16.880 0.57 29.34 244 SER B CA 1
ATOM 703 C C A SER B 1 64 ? -24.938 24.367 -16.814 0.43 27.70 244 SER B C 1
ATOM 704 C C B SER B 1 64 ? -24.909 24.288 -16.902 0.57 26.79 244 SER B C 1
ATOM 705 O O A SER B 1 64 ? -25.827 24.912 -17.470 0.43 30.75 244 SER B O 1
ATOM 706 O O B SER B 1 64 ? -25.750 24.686 -17.707 0.57 32.14 244 SER B O 1
ATOM 711 N N . LEU B 1 65 ? -25.157 23.328 -16.016 1.00 27.16 245 LEU B N 1
ATOM 712 C CA . LEU B 1 65 ? -26.483 22.728 -15.890 1.00 27.74 245 LEU B CA 1
ATOM 713 C C . LEU B 1 65 ? -27.339 23.355 -14.795 1.00 29.03 245 LEU B C 1
ATOM 714 O O . LEU B 1 65 ? -28.529 23.084 -14.714 1.00 33.70 245 LEU B O 1
ATOM 719 N N . GLY B 1 66 ? -26.741 24.174 -13.938 1.00 30.50 246 GLY B N 1
ATOM 720 C CA . GLY B 1 66 ? -27.478 24.729 -12.818 1.00 29.34 246 GLY B CA 1
ATOM 721 C C . GLY B 1 66 ? -27.766 23.658 -11.777 1.00 31.59 246 GLY B C 1
ATOM 722 O O . GLY B 1 66 ? -28.845 23.618 -11.176 1.00 30.33 246 GLY B O 1
ATOM 723 N N . ALA B 1 67 ? -26.785 22.795 -11.564 1.00 27.25 247 ALA B N 1
ATOM 724 C CA . ALA B 1 67 ? -26.905 21.705 -10.600 1.00 26.88 247 ALA B CA 1
ATOM 725 C C . ALA B 1 67 ? -25.755 21.727 -9.602 1.00 25.38 247 ALA B C 1
ATOM 726 O O . ALA B 1 67 ? -24.830 22.524 -9.726 1.00 28.42 247 ALA B O 1
ATOM 728 N N . GLN B 1 68 ? -25.827 20.858 -8.599 1.00 25.34 248 GLN B N 1
ATOM 729 C CA . GLN B 1 68 ? -24.760 20.755 -7.606 1.00 24.41 248 GLN B CA 1
ATOM 730 C C . GLN B 1 68 ? -23.683 19.786 -8.054 1.00 23.11 248 GLN B C 1
ATOM 731 O O . GLN B 1 68 ? -23.970 18.778 -8.690 1.00 21.98 248 GLN B O 1
ATOM 737 N N . ARG B 1 69 ? -22.441 20.089 -7.695 1.00 23.50 249 ARG B N 1
ATOM 738 C CA . ARG B 1 69 ? -21.311 19.220 -8.031 1.00 20.48 249 ARG B CA 1
ATOM 739 C C . ARG B 1 69 ? -21.505 17.787 -7.566 1.00 21.03 249 ARG B C 1
ATOM 740 O O . ARG B 1 69 ? -21.194 16.854 -8.298 1.00 18.25 249 ARG B O 1
ATOM 748 N N A SER B 1 70 ? -22.021 17.602 -6.357 0.75 22.92 250 SER B N 1
ATOM 749 N N B SER B 1 70 ? -22.034 17.617 -6.356 0.25 21.72 250 SER B N 1
ATOM 750 C CA A SER B 1 70 ? -22.187 16.240 -5.853 0.75 18.52 250 SER B CA 1
ATOM 751 C CA B SER B 1 70 ? -22.235 16.283 -5.790 0.25 20.97 250 SER B CA 1
ATOM 752 C C A SER B 1 70 ? -23.155 15.444 -6.709 0.75 20.16 250 SER B C 1
ATOM 753 C C B SER B 1 70 ? -23.195 15.442 -6.627 0.25 19.44 250 SER B C 1
ATOM 754 O O A SER B 1 70 ? -22.910 14.266 -6.970 0.75 19.72 250 SER B O 1
ATOM 755 O O B SER B 1 70 ? -22.990 14.237 -6.788 0.25 21.04 250 SER B O 1
ATOM 760 N N . GLU B 1 71 ? -24.240 16.073 -7.157 1.00 19.24 251 GLU B N 1
ATOM 761 C CA . GLU B 1 71 ? -25.221 15.364 -7.981 1.00 21.80 251 GLU B CA 1
ATOM 762 C C . GLU B 1 71 ? -24.605 15.018 -9.322 1.00 19.89 251 GLU B C 1
ATOM 763 O O . GLU B 1 71 ? -24.753 13.895 -9.833 1.00 19.07 251 GLU B O 1
ATOM 769 N N . VAL B 1 72 ? -23.875 15.961 -9.900 1.00 18.73 252 VAL B N 1
ATOM 770 C CA . VAL B 1 72 ? -23.252 15.705 -11.196 1.00 18.00 252 VAL B CA 1
ATOM 771 C C . VAL B 1 72 ? -22.223 14.588 -11.064 1.00 17.13 252 VAL B C 1
ATOM 772 O O . VAL B 1 72 ? -22.211 13.667 -11.868 1.00 17.58 252 VAL B O 1
ATOM 776 N N . ASN B 1 73 ? -21.393 14.650 -10.028 1.00 15.31 253 ASN B N 1
ATOM 777 C CA . ASN B 1 73 ? -20.428 13.576 -9.810 1.00 16.58 253 ASN B CA 1
ATOM 778 C C . ASN B 1 73 ? -21.087 12.235 -9.543 1.00 16.87 253 ASN B C 1
ATOM 779 O O . ASN B 1 73 ? -20.593 11.200 -10.017 1.00 16.83 253 ASN B O 1
ATOM 784 N N . ARG B 1 74 ? -22.179 12.201 -8.784 1.00 15.73 254 ARG B N 1
ATOM 785 C CA . ARG B 1 74 ? -22.835 10.922 -8.554 1.00 14.89 254 ARG B CA 1
ATOM 786 C C . ARG B 1 74 ? -23.233 10.280 -9.888 1.00 15.32 254 ARG B C 1
ATOM 787 O O . ARG B 1 74 ? -23.066 9.067 -10.085 1.00 18.36 254 ARG B O 1
ATOM 795 N N . HIS B 1 75 ? -23.743 11.096 -10.805 1.00 16.35 255 HIS B N 1
ATOM 796 C CA . HIS B 1 75 ? -24.181 10.590 -12.099 1.00 18.47 255 HIS B CA 1
ATOM 797 C C . HIS B 1 75 ? -23.004 10.246 -13.018 1.00 16.06 255 HIS B C 1
ATOM 798 O O . HIS B 1 75 ? -23.050 9.229 -13.717 1.00 17.36 255 HIS B O 1
ATOM 805 N N . LEU B 1 76 ? -21.967 11.076 -13.023 1.00 15.73 256 LEU B N 1
ATOM 806 C CA . LEU B 1 76 ? -20.785 10.775 -13.839 1.00 16.13 256 LEU B CA 1
ATOM 807 C C . LEU B 1 76 ? -20.175 9.434 -13.455 1.00 16.49 256 LEU B C 1
ATOM 808 O O . LEU B 1 76 ? -19.879 8.594 -14.316 1.00 16.76 256 LEU B O 1
ATOM 813 N N . TYR B 1 77 ? -19.944 9.233 -12.164 1.00 16.28 257 TYR B N 1
ATOM 814 C CA . TYR B 1 77 ? -19.291 7.998 -11.750 1.00 14.57 257 TYR B CA 1
ATOM 815 C C . TYR B 1 77 ? -20.147 6.774 -12.061 1.00 18.28 257 TYR B C 1
ATOM 816 O O . TYR B 1 77 ? -19.620 5.744 -12.482 1.00 19.06 257 TYR B O 1
ATOM 825 N N A ARG B 1 78 ? -21.455 6.857 -11.856 0.53 16.07 258 ARG B N 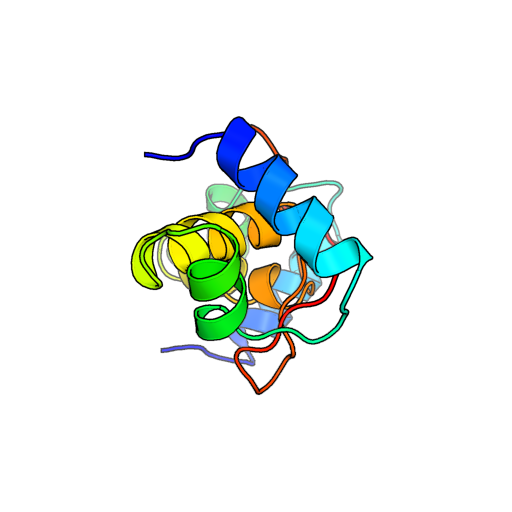1
ATOM 826 N N B ARG B 1 78 ? -21.459 6.902 -11.907 0.47 16.63 258 ARG B N 1
ATOM 827 C CA A ARG B 1 78 ? -22.281 5.703 -12.195 0.53 16.23 258 ARG B CA 1
ATOM 828 C CA B ARG B 1 78 ? -22.351 5.780 -12.184 0.47 18.15 258 ARG B CA 1
ATOM 829 C C A ARG B 1 78 ? -22.268 5.454 -13.710 0.53 16.75 258 ARG B C 1
ATOM 830 C C B ARG B 1 78 ? -22.397 5.473 -13.684 0.47 19.63 258 ARG B C 1
ATOM 831 O O A ARG B 1 78 ? -22.164 4.307 -14.143 0.53 16.60 258 ARG B O 1
ATOM 832 O O B ARG B 1 78 ? -22.468 4.310 -14.080 0.47 26.78 258 ARG B O 1
ATOM 847 N N . MET B 1 79 ? -22.340 6.512 -14.516 1.00 18.63 259 MET B N 1
ATOM 848 C CA . MET B 1 79 ? -22.314 6.322 -15.970 1.00 19.76 259 MET B CA 1
ATOM 849 C C . MET B 1 79 ? -20.985 5.731 -16.410 1.00 20.27 259 MET B C 1
ATOM 850 O O . MET B 1 79 ? -20.933 5.011 -17.403 1.00 23.22 259 MET B O 1
ATOM 855 N N . SER B 1 80 ? -19.913 6.019 -15.681 1.00 16.90 260 SER B N 1
ATOM 856 C CA . SER B 1 80 ? -18.595 5.508 -16.076 1.00 19.11 260 SER B CA 1
ATOM 857 C C . SER B 1 80 ? -18.485 3.995 -15.908 1.00 22.58 260 SER B C 1
ATOM 858 O O . SER B 1 80 ? -17.684 3.357 -16.585 1.00 22.05 260 SER B O 1
ATOM 861 N N . GLU B 1 81 ? -19.288 3.426 -15.014 1.00 19.61 261 GLU B N 1
ATOM 862 C CA . GLU B 1 81 ? -19.226 1.982 -14.727 1.00 21.27 261 GLU B CA 1
ATOM 863 C C . GLU B 1 81 ? -19.444 1.163 -15.972 1.00 23.23 261 GLU B C 1
ATOM 864 O O . GLU B 1 81 ? -18.762 0.155 -16.182 1.00 25.58 261 GLU B O 1
ATOM 870 N N . ASP B 1 82 ? -20.414 1.567 -16.781 1.00 27.00 262 ASP B N 1
ATOM 871 C CA . ASP B 1 82 ? -20.769 0.788 -17.955 1.00 30.95 262 ASP B CA 1
ATOM 872 C C . ASP B 1 82 ? -20.328 1.479 -19.241 1.00 27.98 262 ASP B C 1
ATOM 873 O O . ASP B 1 82 ? -20.731 1.090 -20.327 1.00 31.11 262 ASP B O 1
ATOM 878 N N . GLY B 1 83 ? -19.490 2.497 -19.104 1.00 24.87 263 GLY B N 1
ATOM 879 C CA . GLY B 1 83 ? -18.816 3.113 -20.227 1.00 25.11 263 GLY B CA 1
ATOM 880 C C . GLY B 1 83 ? -19.486 4.261 -20.961 1.00 23.20 263 GLY B C 1
ATOM 881 O O . GLY B 1 83 ? -19.081 4.589 -22.071 1.00 27.20 263 GLY B O 1
ATOM 882 N N A ARG B 1 84 ? -20.495 4.880 -20.362 0.55 21.37 264 ARG B N 1
ATOM 883 N N B ARG B 1 84 ? -20.500 4.870 -20.355 0.45 21.47 264 ARG B N 1
ATOM 884 C CA A ARG B 1 84 ? -21.178 5.975 -21.038 0.55 19.57 264 ARG B CA 1
ATOM 885 C CA B ARG B 1 84 ? -21.204 5.974 -20.999 0.45 20.94 264 ARG B CA 1
ATOM 886 C C A ARG B 1 84 ? -20.385 7.270 -20.959 0.55 22.19 264 ARG B C 1
ATOM 887 C C B ARG B 1 84 ? -20.375 7.253 -20.966 0.45 22.02 264 ARG B C 1
ATOM 888 O O A ARG B 1 84 ? -20.571 8.162 -21.777 0.55 22.98 264 ARG B O 1
ATOM 889 O O B ARG B 1 84 ? -20.524 8.116 -21.825 0.45 23.81 264 ARG B O 1
ATOM 904 N N . VAL B 1 85 ? -19.513 7.376 -19.961 1.00 20.65 265 VAL B N 1
ATOM 905 C CA . VAL B 1 85 ? -18.548 8.477 -19.897 1.00 19.69 265 VAL B CA 1
ATOM 906 C C . VAL B 1 85 ? -17.237 7.876 -19.415 1.00 18.65 265 VAL B C 1
ATOM 907 O O . VAL B 1 85 ? -17.220 6.734 -18.953 1.00 20.50 265 VAL B O 1
ATOM 911 N N . ARG B 1 86 ? -16.145 8.628 -19.536 1.00 18.76 266 ARG B N 1
ATOM 912 C CA . ARG B 1 86 ? -14.834 8.141 -19.133 1.00 19.64 266 ARG B CA 1
ATOM 913 C C . ARG B 1 86 ? -14.109 9.271 -18.440 1.00 23.51 266 ARG B C 1
ATOM 914 O O . ARG B 1 86 ? -14.244 10.433 -18.839 1.00 21.78 266 ARG B O 1
ATOM 922 N N . LYS B 1 87 ? -13.364 8.933 -17.398 1.00 19.47 267 LYS B N 1
ATOM 923 C CA . LYS B 1 87 ? -12.572 9.900 -16.664 1.00 20.47 267 LYS B CA 1
ATOM 924 C C . LYS B 1 87 ? -11.110 9.807 -17.063 1.00 24.52 267 LYS B C 1
ATOM 925 O O . LYS B 1 87 ? -10.602 8.721 -17.379 1.00 26.00 267 LYS B O 1
ATOM 931 N N . HIS B 1 88 ? -10.422 10.943 -17.030 1.00 23.37 268 HIS B N 1
ATOM 932 C CA . HIS B 1 88 ? -8.980 10.948 -17.152 1.00 30.51 268 HIS B CA 1
ATOM 933 C C . HIS B 1 88 ? -8.409 10.080 -16.033 1.00 33.08 268 HIS B C 1
ATOM 934 O O . HIS B 1 88 ? -8.893 10.127 -14.900 1.00 31.52 268 HIS B O 1
ATOM 941 N N . PRO B 1 89 ? -7.387 9.278 -16.347 1.00 36.25 269 PRO B N 1
ATOM 942 C CA . PRO B 1 89 ? -6.883 8.328 -15.351 1.00 39.73 269 PRO B CA 1
ATOM 943 C C . PRO B 1 89 ? -6.293 8.992 -14.102 1.00 42.57 269 PRO B C 1
ATOM 944 O O . PRO B 1 89 ? -6.299 8.371 -13.041 1.00 51.89 269 PRO B O 1
ATOM 948 N N . GLN B 1 90 ? -5.808 10.226 -14.224 1.00 40.83 270 GLN B N 1
ATOM 949 C CA . GLN B 1 90 ? -5.196 10.925 -13.095 1.00 44.30 270 GLN B CA 1
ATOM 950 C C . GLN B 1 90 ? -6.004 12.126 -12.608 1.00 43.32 270 GLN B C 1
ATOM 951 O O . GLN B 1 90 ? -5.921 12.504 -11.442 1.00 57.48 270 GLN B O 1
ATOM 957 N N . HIS B 1 91 ? -6.773 12.738 -13.499 1.00 37.81 271 HIS B N 1
ATOM 958 C CA . HIS B 1 91 ? -7.443 13.991 -13.166 1.00 36.45 271 HIS B CA 1
ATOM 959 C C . HIS B 1 91 ? -8.949 13.867 -13.196 1.00 30.66 271 HIS B C 1
ATOM 960 O O . HIS B 1 91 ? -9.489 13.013 -13.902 1.00 28.78 271 HIS B O 1
ATOM 967 N N . PRO B 1 92 ? -9.644 14.727 -12.430 1.00 27.14 272 PRO B N 1
ATOM 968 C CA . PRO B 1 92 ? -11.108 14.692 -12.407 1.00 25.58 272 PRO B CA 1
ATOM 969 C C . PRO B 1 92 ? -11.685 15.431 -13.617 1.00 27.26 272 PRO B C 1
ATOM 970 O O . PRO B 1 92 ? -12.322 16.478 -13.505 1.00 25.59 272 PRO B O 1
ATOM 974 N N . VAL B 1 93 ? -11.419 14.867 -14.782 1.00 21.92 273 VAL B N 1
ATOM 975 C CA . VAL B 1 93 ? -11.813 15.468 -16.044 1.00 20.89 273 VAL B CA 1
ATOM 976 C C . VAL B 1 93 ? -12.507 14.389 -16.844 1.00 21.09 273 VAL B C 1
ATOM 977 O O . VAL B 1 93 ? -12.026 13.255 -16.902 1.00 23.44 273 VAL B O 1
ATOM 981 N N . TRP B 1 94 ? -13.650 14.733 -17.419 1.00 17.45 274 TRP B N 1
ATOM 982 C CA . TRP B 1 94 ? -14.553 13.747 -18.005 1.00 16.08 274 TRP B CA 1
ATOM 983 C C . TRP B 1 94 ? -14.748 13.915 -19.496 1.00 19.29 274 TRP B C 1
ATOM 984 O O . TRP B 1 94 ? -14.769 15.045 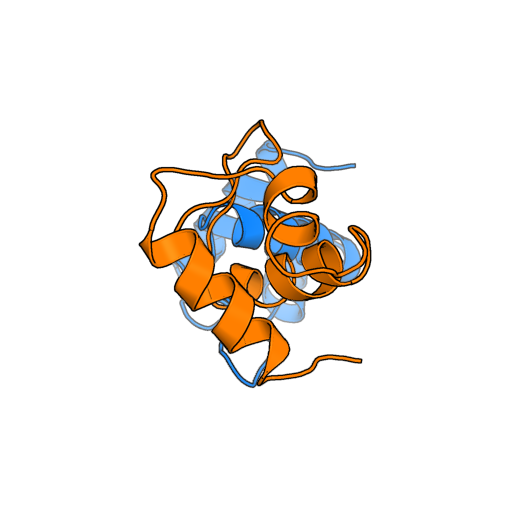-19.994 1.00 21.44 274 TRP B O 1
ATOM 995 N N . TYR B 1 95 ? -14.895 12.778 -20.188 1.00 19.05 275 TYR B N 1
ATOM 996 C CA . TYR B 1 95 ? -14.994 12.715 -21.652 1.00 21.97 275 TYR B CA 1
ATOM 997 C C . TYR B 1 95 ? -16.086 11.764 -22.085 1.00 22.54 275 TYR B C 1
ATOM 998 O O . TYR B 1 95 ? -16.456 10.855 -21.351 1.00 22.79 275 TYR B O 1
ATOM 1007 N N . LEU B 1 96 ? -16.576 11.947 -23.307 1.00 24.49 276 LEU B N 1
ATOM 1008 C CA . LEU B 1 96 ? -17.391 10.933 -23.955 1.00 28.00 276 LEU B CA 1
ATOM 1009 C C . LEU B 1 96 ? -16.473 9.856 -24.539 1.00 35.65 276 LEU B C 1
ATOM 1010 O O . LEU B 1 96 ? -15.389 10.177 -25.021 1.00 53.22 276 LEU B O 1
ATOM 1015 N N . PRO B 1 97 ? -16.914 8.587 -24.519 1.00 35.14 277 PRO B N 1
ATOM 1016 C CA . PRO B 1 97 ? -16.098 7.460 -24.993 1.00 42.09 277 PRO B CA 1
ATOM 1017 C C . PRO B 1 97 ? -15.576 7.696 -26.397 1.00 43.56 277 PRO B C 1
ATOM 1018 O O . PRO B 1 97 ? -16.356 8.208 -27.197 1.00 45.93 277 PRO B O 1
#

CATH classification: 1.10.10.10

Nearest PDB structures (foldseek):
  4wcg-assembly1_A  TM=1.017E+00  e=7.580E-12  Cyprinid herpesvirus 3
  4wcg-assembly1_B  TM=1.004E+00  e=1.159E-10  Cyprinid herpesvirus 3
  4kmf-assembly1_A-2  TM=9.341E-01  e=9.008E-05  Carassius auratus
  5y6i-assembly1_A  TM=9.118E-01  e=5.198E-03  Pseudomonas aeruginosa
  5y6i-assembly1_B  TM=9.040E-01  e=1.122E-02  Pseudomonas aeruginosa

Radius of gyration: 15.2 Å; Cα contacts (8 Å, |Δi|>4): 175; chains: 2; bounding box: 32×42×26 Å

Sequence (122 aa):
PISEEMNLKILAYLGTKQGAKAVHIAQSLGAQRSEVNRHLYRMSEDGRVRKHPQHPVWYLPPISEEEMNLKILAYLGTKQGAKAVHIAQSSLGAQRSSEVNRHLYRRMSEDGRRVRKHPQHPVWYLP

B-factor: mean 29.59, std 12.08, range [14.57, 88.77]

Foldseek 3Di:
DEDVVLLVLLLVVQVVPAFAALVVSCVVVVHDSVNSVVHQVVCVVVPQKHADPPDRTIHGD/DDDVVLLVLLLVVLVVDAKAALVVSCVVVVHDSVRSVVSQVVCPVVQQKHADPPDRIIHGD

Secondary structure (DSSP, 8-state):
---HHHHHHHHHHHHHSSSB-HHHHHHHHT--HHHHHHHHHHHHHTTSSEE-SSSS-EE--/---HHHHHHHHHHHTTSSSEEHHHHHHHHT--HHHHHHHHHHHHHTTSSEE-SSSSEEE--

InterPro domains:
  IPR036388 Winged helix-like DNA-binding domain superfamily [G3DSA:1.10.10.10] (217-278)
  IPR036390 Winged helix DNA-binding domain superfamily [SSF46785] (221-276)
  IPR042371 Z-binding domain [PF02295] (221-275)
  IPR042371 Z-binding domain [PS50139] (213-278)

Solvent-accessible surface area: 7187 Å² total; per-residue (Å²): 147,81,48,89,115,23,8,101,96,0,29,66,56,0,55,123,42,102,28,10,96,7,48,89,0,5,132,76,58,72,27,131,148,72,52,0,43,97,2,0,72,130,5,2,19,34,29,76,1,109,26,48,105,76,100,80,24,1,76,54,88,145,71,47,111,118,11,4,103,97,0,43,68,32,5,53,94,96,176,26,10,102,8,38,85,0,5,129,69,48,74,28,136,138,77,52,0,43,96,2,0,72,126,0,1,18,28,25,89,2,108,24,51,80,137,101,86,29,2,75,72,96